Protein AF-A0A960E7J7-F1 (afdb_monomer_lite)

Sequence (177 aa):
IWATANKDAKAGQFASSDLRNFHETVQHYAALVSGLYGLPMRYLGLNHANPPSADGIRADEARLVKRAERKMSVAGDQLGRTMAMWLKFKTGEFPDGNRIKVEWFDAATPTYASKADAVQKLTGGKPILSREGGWDELGWSEARKARERDLLEAEEADPVLERVTRELINAGTASSG

Secondary structure (DSSP, 8-state):
------TT--PPPPPPP-THHHHHHHHHHHHHHHHHH---GGGGT---SSPPPHHHHHHHHHHHHHHHHHHHHHHHHHHHHHHHHHHHHHHSS--SSS---------S---HHHHHHHHHHHHSSS-SS-HHHHHHHTT--HHHHHHHHHHHHHHHT-HHHHHHHHHHHHHHHHT--

Radius of gyration: 32.22 Å; chains: 1; bounding box: 83×45×110 Å

Structure (mmCIF, N/CA/C/O backbone):
data_AF-A0A960E7J7-F1
#
_entry.id   AF-A0A960E7J7-F1
#
loop_
_atom_site.group_PDB
_atom_site.id
_atom_site.type_symbol
_atom_site.label_atom_id
_atom_site.label_alt_id
_atom_site.label_comp_id
_atom_site.label_asym_id
_atom_site.label_entity_id
_atom_site.label_seq_id
_atom_site.pdbx_PDB_ins_code
_atom_site.Cartn_x
_atom_site.Cartn_y
_atom_site.Cartn_z
_atom_site.occupancy
_atom_site.B_iso_or_equiv
_atom_site.auth_seq_id
_atom_site.auth_comp_id
_atom_site.auth_asym_id
_atom_site.auth_atom_id
_atom_site.pdbx_PDB_model_num
ATOM 1 N N . ILE A 1 1 ? 35.469 -20.994 -54.419 1.00 41.72 1 ILE A N 1
ATOM 2 C CA . ILE A 1 1 ? 35.867 -19.743 -53.730 1.00 41.72 1 ILE A CA 1
ATOM 3 C C . ILE A 1 1 ? 36.958 -19.105 -54.577 1.00 41.72 1 ILE A C 1
ATOM 5 O O . ILE A 1 1 ? 38.057 -19.638 -54.625 1.00 41.72 1 ILE A O 1
ATOM 9 N N . TRP A 1 2 ? 36.632 -18.050 -55.323 1.00 47.75 2 TRP A N 1
ATOM 10 C CA . TRP A 1 2 ? 37.591 -17.299 -56.140 1.00 47.75 2 TRP A CA 1
ATOM 11 C C . TRP A 1 2 ? 37.390 -15.809 -55.874 1.00 47.75 2 TRP A C 1
ATOM 13 O O . TRP A 1 2 ? 36.560 -15.145 -56.479 1.00 47.75 2 TRP A O 1
ATOM 23 N N . ALA A 1 3 ? 38.126 -15.332 -54.883 1.00 59.06 3 ALA A N 1
ATOM 24 C CA . ALA A 1 3 ? 38.455 -13.938 -54.629 1.00 59.06 3 ALA A CA 1
ATOM 25 C C . ALA A 1 3 ? 39.696 -14.050 -53.737 1.00 59.06 3 ALA A C 1
ATOM 27 O O . ALA A 1 3 ? 39.583 -14.501 -52.605 1.00 59.06 3 ALA A O 1
ATOM 28 N N . THR A 1 4 ? 40.913 -13.909 -54.255 1.00 52.75 4 THR A N 1
ATOM 29 C CA . THR A 1 4 ? 41.507 -12.620 -54.612 1.00 52.75 4 THR A CA 1
ATOM 30 C C . THR A 1 4 ? 42.610 -12.792 -55.671 1.00 52.75 4 THR A C 1
ATOM 32 O O . THR A 1 4 ? 43.536 -13.576 -55.499 1.00 52.75 4 THR A O 1
ATOM 35 N N . ALA A 1 5 ? 42.551 -12.023 -56.762 1.00 58.31 5 ALA A N 1
ATOM 36 C CA . ALA A 1 5 ? 43.626 -11.918 -57.761 1.00 58.31 5 ALA A CA 1
ATOM 37 C C . ALA A 1 5 ? 44.473 -10.638 -57.578 1.00 58.31 5 ALA A C 1
ATOM 39 O O . ALA A 1 5 ? 45.083 -10.152 -58.526 1.00 58.31 5 ALA A O 1
ATOM 40 N N . ASN A 1 6 ? 44.484 -10.057 -56.371 1.00 61.72 6 ASN A N 1
ATOM 41 C CA . ASN A 1 6 ? 45.228 -8.836 -56.072 1.00 61.72 6 ASN A CA 1
ATOM 42 C C . ASN A 1 6 ? 46.160 -9.053 -54.871 1.00 61.72 6 ASN A C 1
ATOM 44 O O . ASN A 1 6 ? 45.718 -9.448 -53.794 1.00 61.72 6 ASN A O 1
ATOM 48 N N . LYS A 1 7 ? 47.453 -8.804 -55.092 1.00 60.75 7 LYS A N 1
ATOM 49 C CA . LYS A 1 7 ? 48.582 -9.084 -54.187 1.00 60.75 7 LYS A CA 1
ATOM 50 C C . LYS A 1 7 ? 48.689 -8.098 -53.013 1.00 60.75 7 LYS A C 1
ATOM 52 O O . LYS A 1 7 ? 49.344 -8.420 -52.031 1.00 60.75 7 LYS A O 1
ATOM 57 N N . ASP A 1 8 ? 47.964 -6.978 -53.076 1.00 61.47 8 ASP A N 1
ATOM 58 C CA . ASP A 1 8 ? 47.902 -5.952 -52.022 1.00 61.47 8 ASP A CA 1
ATOM 59 C C . ASP A 1 8 ? 46.550 -5.917 -51.276 1.00 61.47 8 ASP A C 1
ATOM 61 O O . ASP A 1 8 ? 46.261 -4.987 -50.519 1.00 61.47 8 ASP A O 1
ATOM 65 N N . ALA A 1 9 ? 45.685 -6.917 -51.481 1.00 61.25 9 ALA A N 1
ATOM 66 C CA . ALA A 1 9 ? 44.371 -6.965 -50.845 1.00 61.25 9 ALA A CA 1
ATOM 67 C C . ALA A 1 9 ? 44.487 -7.294 -49.346 1.00 61.25 9 ALA A C 1
ATOM 69 O O . ALA A 1 9 ? 44.572 -8.457 -48.950 1.00 61.25 9 ALA A O 1
ATOM 70 N N . LYS A 1 10 ? 44.456 -6.266 -48.492 1.00 65.81 10 LYS A N 1
ATOM 71 C CA . LYS A 1 10 ? 44.308 -6.436 -47.041 1.00 65.81 10 LYS A CA 1
ATOM 72 C C . LYS A 1 10 ? 42.835 -6.651 -46.698 1.00 65.81 10 LYS A C 1
ATOM 74 O O . LYS A 1 10 ? 42.016 -5.755 -46.885 1.00 65.81 10 LYS A O 1
ATOM 79 N N . ALA A 1 11 ? 42.502 -7.829 -46.178 1.00 67.44 11 ALA A N 1
ATOM 80 C CA . ALA A 1 11 ? 41.204 -8.061 -45.555 1.00 67.44 11 ALA A CA 1
ATOM 81 C C . ALA A 1 11 ? 41.105 -7.195 -44.285 1.00 67.44 11 ALA A C 1
ATOM 83 O O . ALA A 1 11 ? 41.945 -7.304 -43.392 1.00 67.44 11 ALA A O 1
ATOM 84 N N . GLY A 1 12 ? 40.123 -6.292 -44.232 1.00 72.81 12 GLY A N 1
ATOM 85 C CA . GLY A 1 12 ? 39.856 -5.474 -43.049 1.00 72.81 12 GLY A CA 1
ATOM 86 C C . GLY A 1 12 ? 39.377 -6.324 -41.870 1.00 72.81 12 GLY A C 1
ATOM 87 O O . GLY A 1 12 ? 38.806 -7.398 -42.055 1.00 72.81 12 GLY A O 1
ATOM 88 N N . GLN A 1 13 ? 39.608 -5.847 -40.648 1.00 70.62 13 GLN A N 1
ATOM 89 C CA . GLN A 1 13 ? 39.114 -6.504 -39.441 1.00 70.62 13 GLN A CA 1
ATOM 90 C C . GLN A 1 13 ? 37.588 -6.348 -39.366 1.00 70.62 13 GLN A C 1
ATOM 92 O O . GLN A 1 13 ? 37.075 -5.230 -39.380 1.00 70.62 13 GLN A O 1
ATOM 97 N N . PHE A 1 14 ? 36.856 -7.462 -39.305 1.00 74.12 14 PHE A N 1
ATOM 98 C CA . PHE A 1 14 ? 35.407 -7.430 -39.110 1.00 74.12 14 PHE A CA 1
ATOM 99 C C . PHE A 1 14 ? 35.090 -6.901 -37.708 1.00 74.12 14 PHE A C 1
ATOM 101 O O . PHE A 1 14 ? 35.728 -7.308 -36.734 1.00 74.12 14 PHE A O 1
ATOM 108 N N . ALA A 1 15 ? 34.122 -5.987 -37.604 1.00 72.19 15 ALA A N 1
ATOM 109 C CA . ALA A 1 15 ? 33.663 -5.485 -36.315 1.00 72.19 15 ALA A CA 1
ATOM 110 C C . ALA A 1 15 ? 33.181 -6.664 -35.457 1.00 72.19 15 ALA A C 1
ATOM 112 O O . ALA A 1 15 ? 32.343 -7.454 -35.894 1.00 72.19 15 ALA A O 1
ATOM 113 N N . SER A 1 16 ? 33.750 -6.801 -34.256 1.00 68.81 16 SER A N 1
ATOM 114 C CA . SER A 1 16 ? 33.331 -7.829 -33.303 1.00 68.81 16 SER A CA 1
ATOM 115 C C . SER A 1 16 ? 31.855 -7.638 -32.965 1.00 68.81 16 SER A C 1
ATOM 117 O O . SER A 1 16 ? 31.390 -6.503 -32.845 1.00 68.81 16 SER A O 1
ATOM 119 N N . SER A 1 17 ? 31.122 -8.741 -32.812 1.00 72.31 17 SER A N 1
ATOM 120 C CA . SER A 1 17 ? 29.701 -8.690 -32.475 1.00 72.31 17 SER A CA 1
ATOM 121 C C . SER A 1 17 ? 29.514 -7.975 -31.135 1.00 72.31 17 SER A C 1
ATOM 123 O O . SER A 1 17 ? 30.129 -8.348 -30.133 1.00 72.31 17 SER A O 1
ATOM 125 N N . ASP A 1 18 ? 28.700 -6.924 -31.131 1.00 76.62 18 ASP A N 1
ATOM 126 C CA . ASP A 1 18 ? 28.481 -6.083 -29.964 1.00 76.62 18 ASP A CA 1
ATOM 127 C C . ASP A 1 18 ? 27.269 -6.574 -29.168 1.00 76.62 18 ASP A C 1
ATOM 129 O O . ASP A 1 18 ? 26.119 -6.463 -29.602 1.00 76.62 18 ASP A O 1
ATOM 133 N N . LEU A 1 19 ? 27.526 -7.123 -27.981 1.00 81.69 19 LEU A N 1
ATOM 134 C CA . LEU A 1 19 ? 26.479 -7.620 -27.089 1.00 81.69 19 LEU A CA 1
ATOM 135 C C . LEU A 1 19 ? 25.644 -6.499 -26.445 1.00 81.69 19 LEU A C 1
ATOM 137 O O . LEU A 1 19 ? 24.602 -6.797 -25.855 1.00 81.69 19 LEU A O 1
ATOM 141 N N . ARG A 1 20 ? 26.041 -5.222 -26.578 1.00 85.69 20 ARG A N 1
ATOM 142 C CA . ARG A 1 20 ? 25.285 -4.077 -26.037 1.00 85.69 20 ARG A CA 1
ATOM 143 C C . ARG A 1 20 ? 23.859 -4.013 -26.578 1.00 85.69 20 ARG A C 1
ATOM 145 O O . ARG A 1 20 ? 22.938 -3.782 -25.800 1.00 85.69 20 ARG A O 1
ATOM 152 N N . ASN A 1 21 ? 23.658 -4.352 -27.853 1.00 84.31 21 ASN A N 1
ATOM 153 C CA . ASN A 1 21 ? 22.338 -4.353 -28.492 1.00 84.31 21 ASN A CA 1
ATOM 154 C C . ASN A 1 21 ? 21.326 -5.257 -27.760 1.00 84.31 21 ASN A C 1
ATOM 156 O O . ASN A 1 21 ? 20.148 -4.913 -27.641 1.00 84.31 21 ASN A O 1
ATOM 160 N N . PHE A 1 22 ? 21.770 -6.403 -27.228 1.00 86.00 22 PHE A N 1
ATOM 161 C CA . PHE A 1 22 ? 20.898 -7.300 -26.462 1.00 86.00 22 PHE A CA 1
ATOM 162 C C . PHE A 1 22 ? 20.521 -6.700 -25.109 1.00 86.00 22 PHE A C 1
ATOM 164 O O . PHE A 1 22 ? 19.361 -6.767 -24.706 1.00 86.00 22 PHE A O 1
ATOM 171 N N . HIS A 1 23 ? 21.483 -6.083 -24.422 1.00 86.50 23 HIS A N 1
ATOM 172 C CA . HIS A 1 23 ? 21.233 -5.445 -23.135 1.00 86.50 23 HIS A CA 1
ATOM 173 C C . HIS A 1 23 ? 20.274 -4.253 -23.269 1.00 86.50 23 HIS A C 1
ATOM 175 O O . HIS A 1 23 ? 19.321 -4.148 -22.499 1.00 86.50 23 HIS A O 1
ATOM 181 N N . GLU A 1 24 ? 20.461 -3.412 -24.288 1.00 88.81 24 GLU A N 1
ATOM 182 C CA . GLU A 1 24 ? 19.577 -2.278 -24.588 1.00 88.81 24 GLU A CA 1
ATOM 183 C C . GLU A 1 24 ? 18.157 -2.734 -24.935 1.00 88.81 24 GLU A C 1
ATOM 185 O O . GLU A 1 24 ? 17.179 -2.161 -24.453 1.00 88.81 24 GLU A O 1
ATOM 190 N N . THR A 1 25 ? 18.029 -3.822 -25.698 1.00 89.81 25 THR A N 1
ATOM 191 C CA . THR A 1 25 ? 16.724 -4.408 -26.030 1.00 89.81 25 THR A CA 1
ATOM 192 C C . THR A 1 25 ? 15.995 -4.896 -24.772 1.00 89.81 25 THR A C 1
ATOM 194 O O . THR A 1 25 ? 14.804 -4.632 -24.600 1.00 89.81 25 THR A O 1
ATOM 197 N N . VAL A 1 26 ? 16.698 -5.564 -23.851 1.00 89.75 26 VAL A N 1
ATOM 198 C CA . VAL A 1 26 ? 16.117 -6.007 -22.571 1.00 89.75 26 VAL A CA 1
ATOM 199 C C . VAL A 1 26 ? 15.704 -4.813 -21.709 1.00 89.75 26 VAL A C 1
ATOM 201 O O . VAL A 1 26 ? 14.605 -4.819 -21.150 1.00 89.75 26 VAL A O 1
ATOM 204 N N . GLN A 1 27 ? 16.530 -3.764 -21.641 1.00 89.12 27 GLN A N 1
ATOM 205 C CA . GLN A 1 27 ? 16.175 -2.534 -20.929 1.00 89.12 27 GLN A CA 1
ATOM 206 C C . GLN A 1 27 ? 14.932 -1.862 -21.522 1.00 89.12 27 GLN A C 1
ATOM 208 O O . GLN A 1 27 ? 14.059 -1.412 -20.778 1.00 89.12 27 GLN A O 1
ATOM 213 N N . HIS A 1 28 ? 14.810 -1.842 -22.850 1.00 91.50 28 HIS A N 1
ATOM 214 C CA . HIS A 1 28 ? 13.644 -1.291 -23.527 1.00 91.50 28 HIS A CA 1
ATOM 215 C C . HIS A 1 28 ? 12.361 -2.051 -23.163 1.00 91.50 28 HIS A C 1
ATOM 217 O O . HIS A 1 28 ? 11.362 -1.439 -22.779 1.00 91.50 28 HIS A O 1
ATOM 223 N N . TYR A 1 29 ? 12.390 -3.387 -23.201 1.00 92.12 29 TYR A N 1
ATOM 224 C CA . TYR A 1 29 ? 11.238 -4.192 -22.791 1.00 92.12 29 TYR A CA 1
ATOM 225 C C . TYR A 1 29 ? 10.887 -4.004 -21.316 1.00 92.12 29 TYR A C 1
ATOM 227 O O . TYR A 1 29 ? 9.707 -3.887 -20.982 1.00 92.12 29 TYR A O 1
ATOM 235 N N . ALA A 1 30 ? 11.883 -3.907 -20.436 1.00 90.75 30 ALA A N 1
ATOM 236 C CA . ALA A 1 30 ? 11.641 -3.601 -19.033 1.00 90.75 30 ALA A CA 1
ATOM 237 C C . ALA A 1 30 ? 10.923 -2.248 -18.872 1.00 90.75 30 ALA A C 1
ATOM 239 O O . ALA A 1 30 ? 9.925 -2.165 -18.150 1.00 90.75 30 ALA A O 1
ATOM 240 N N . ALA A 1 31 ? 11.361 -1.209 -19.595 1.00 89.50 31 ALA A N 1
ATOM 241 C CA . ALA A 1 31 ? 10.722 0.108 -19.591 1.00 89.50 31 ALA A CA 1
ATOM 242 C C . ALA A 1 31 ? 9.246 0.048 -20.023 1.00 89.50 31 ALA A C 1
ATOM 244 O O . ALA A 1 31 ? 8.384 0.625 -19.355 1.00 89.50 31 ALA A O 1
ATOM 245 N N . LEU A 1 32 ? 8.934 -0.710 -21.080 1.00 93.00 32 LEU A N 1
ATOM 246 C CA . LEU A 1 32 ? 7.555 -0.924 -21.535 1.00 93.00 32 LEU A CA 1
ATOM 247 C C . LEU A 1 32 ? 6.697 -1.626 -20.472 1.00 93.00 32 LEU A C 1
ATOM 249 O O . LEU A 1 32 ? 5.588 -1.177 -20.172 1.00 93.00 32 LEU A O 1
ATOM 253 N N . VAL A 1 33 ? 7.217 -2.698 -19.868 1.00 90.88 33 VAL A N 1
ATOM 254 C CA . VAL A 1 33 ? 6.528 -3.465 -18.817 1.00 90.88 33 VAL A CA 1
ATOM 255 C C . VAL A 1 33 ? 6.224 -2.576 -17.613 1.00 90.88 33 VAL A C 1
ATOM 257 O O . VAL A 1 33 ? 5.097 -2.550 -17.123 1.00 90.88 33 VAL A O 1
ATOM 260 N N . SER A 1 34 ? 7.192 -1.795 -17.150 1.00 89.25 34 SER A N 1
ATOM 261 C CA . SER A 1 34 ? 6.979 -0.867 -16.038 1.00 89.25 34 SER A CA 1
ATOM 262 C C . SER A 1 34 ? 5.965 0.223 -16.349 1.00 89.25 34 SER A C 1
ATOM 264 O O . SER A 1 34 ? 5.118 0.510 -15.503 1.00 89.25 34 SER A O 1
ATOM 266 N N . GLY A 1 35 ? 5.993 0.788 -17.559 1.00 87.88 35 GLY A N 1
ATOM 267 C CA . GLY A 1 35 ? 4.997 1.761 -17.997 1.00 87.88 35 GLY A CA 1
ATOM 268 C C . GLY A 1 35 ? 3.580 1.180 -17.987 1.00 87.88 35 GLY A C 1
ATOM 269 O O . GLY A 1 35 ? 2.659 1.791 -17.439 1.00 87.88 35 GLY A O 1
ATOM 270 N N . LEU A 1 36 ? 3.414 -0.032 -18.522 1.00 89.44 36 LEU A N 1
ATOM 271 C CA . LEU A 1 36 ? 2.121 -0.709 -18.622 1.00 89.44 36 LEU A CA 1
ATOM 272 C C . LEU A 1 36 ? 1.581 -1.130 -17.243 1.00 89.44 36 LEU A C 1
ATOM 274 O O . LEU A 1 36 ? 0.470 -0.769 -16.833 1.00 89.44 36 LEU A O 1
ATOM 278 N N . TYR A 1 3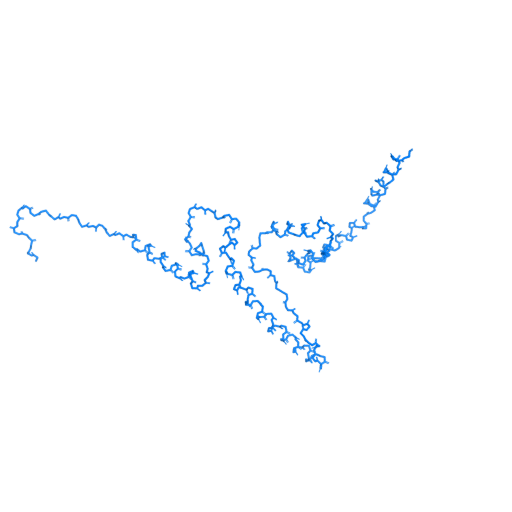7 ? 2.389 -1.863 -16.480 1.00 86.06 37 TYR A N 1
ATOM 279 C CA . TYR A 1 37 ? 1.977 -2.443 -15.202 1.00 86.06 37 TYR A CA 1
ATOM 280 C C . TYR A 1 37 ? 2.137 -1.488 -14.015 1.00 86.06 37 TYR A C 1
ATOM 282 O O . TYR A 1 37 ? 1.592 -1.757 -12.943 1.00 86.06 37 TYR A O 1
ATOM 290 N N . GLY A 1 38 ? 2.779 -0.333 -14.204 1.00 85.31 38 GLY A N 1
ATOM 291 C CA . GLY A 1 38 ? 3.034 0.634 -13.136 1.00 85.31 38 GLY A CA 1
ATOM 292 C C . GLY A 1 38 ? 4.016 0.114 -12.086 1.00 85.31 38 GLY A C 1
ATOM 293 O O . GLY A 1 38 ? 3.944 0.541 -10.937 1.00 85.31 38 GLY A O 1
ATOM 294 N N . LEU A 1 39 ? 4.876 -0.835 -12.464 1.00 87.31 39 LEU A N 1
ATOM 295 C CA . LEU A 1 39 ? 5.866 -1.441 -11.577 1.00 87.31 39 LEU A CA 1
ATOM 296 C C . LEU A 1 39 ? 7.130 -0.574 -11.533 1.00 87.31 39 LEU A C 1
ATOM 298 O O . LEU A 1 39 ? 7.541 -0.080 -12.581 1.00 87.31 39 LEU A O 1
ATOM 302 N N . PRO A 1 40 ? 7.784 -0.405 -10.377 1.00 86.25 40 PRO A N 1
ATOM 303 C CA . PRO A 1 40 ? 9.091 0.244 -10.299 1.00 86.25 40 PRO A CA 1
ATOM 304 C C . PRO A 1 40 ? 10.159 -0.454 -11.165 1.00 86.25 40 PRO A C 1
ATOM 306 O O . PRO A 1 40 ? 10.259 -1.679 -11.155 1.00 86.25 40 PRO A O 1
ATOM 309 N N . MET A 1 41 ? 11.016 0.314 -11.855 1.00 84.75 41 MET A N 1
ATOM 310 C CA . MET A 1 41 ? 12.153 -0.201 -12.655 1.00 84.75 41 MET A CA 1
ATOM 311 C C . MET A 1 41 ? 13.071 -1.140 -11.872 1.00 84.75 41 MET A C 1
ATOM 313 O O . MET A 1 41 ? 13.486 -2.186 -12.369 1.00 84.75 41 MET A O 1
ATOM 317 N N . ARG A 1 42 ? 13.314 -0.797 -10.608 1.00 81.31 42 ARG A N 1
ATOM 318 C CA . ARG A 1 42 ? 14.102 -1.593 -9.663 1.00 81.31 42 ARG A CA 1
ATOM 319 C C . ARG A 1 42 ? 13.581 -3.024 -9.475 1.00 81.31 42 ARG A C 1
ATOM 321 O O . ARG A 1 42 ? 14.377 -3.917 -9.214 1.00 81.31 42 ARG A O 1
ATOM 328 N N . TYR A 1 43 ? 12.274 -3.270 -9.632 1.00 84.62 43 TYR A N 1
ATOM 329 C CA . TYR A 1 43 ? 11.709 -4.624 -9.522 1.00 84.62 43 TYR A CA 1
ATOM 330 C C . TYR A 1 43 ? 12.070 -5.492 -10.734 1.00 84.62 43 TYR A C 1
ATOM 332 O O . TYR A 1 43 ? 12.019 -6.714 -10.651 1.00 84.62 43 TYR A O 1
ATOM 340 N N . LEU A 1 44 ? 12.466 -4.871 -11.848 1.00 85.44 44 LEU A N 1
ATOM 341 C CA . LEU A 1 44 ? 12.904 -5.543 -13.072 1.00 85.44 44 LEU A CA 1
ATOM 342 C C . LEU A 1 44 ? 14.431 -5.736 -13.116 1.00 85.44 44 LEU A C 1
ATOM 344 O O . LEU A 1 44 ? 14.981 -6.050 -14.166 1.00 85.44 44 LEU A O 1
ATOM 348 N N . GLY A 1 45 ? 15.130 -5.527 -11.993 1.00 78.56 45 GLY A N 1
ATOM 349 C CA . GLY A 1 45 ? 16.584 -5.691 -11.893 1.00 78.56 45 GLY A CA 1
ATOM 350 C C . GLY A 1 45 ? 17.398 -4.534 -12.480 1.00 78.56 45 GLY A C 1
ATOM 351 O O . GLY A 1 45 ? 18.626 -4.569 -12.440 1.00 78.56 45 GLY A O 1
ATOM 352 N N . LEU A 1 46 ? 16.736 -3.488 -12.981 1.00 74.88 46 LEU A N 1
ATOM 353 C CA . LEU A 1 46 ? 17.380 -2.266 -13.458 1.00 74.88 46 LEU A CA 1
ATOM 354 C C . LEU A 1 46 ? 17.544 -1.294 -12.289 1.00 74.88 46 LEU A C 1
ATOM 356 O O . LEU A 1 46 ? 16.717 -0.411 -12.065 1.00 74.88 46 LEU A O 1
ATOM 360 N N . ASN A 1 47 ? 18.605 -1.496 -11.509 1.00 66.12 47 ASN A N 1
ATOM 361 C CA . ASN A 1 47 ? 19.023 -0.542 -10.487 1.00 66.12 47 ASN A CA 1
ATOM 362 C C . ASN A 1 47 ? 20.044 0.432 -11.078 1.00 66.12 47 ASN A C 1
ATOM 364 O O . ASN A 1 47 ? 21.115 0.030 -11.531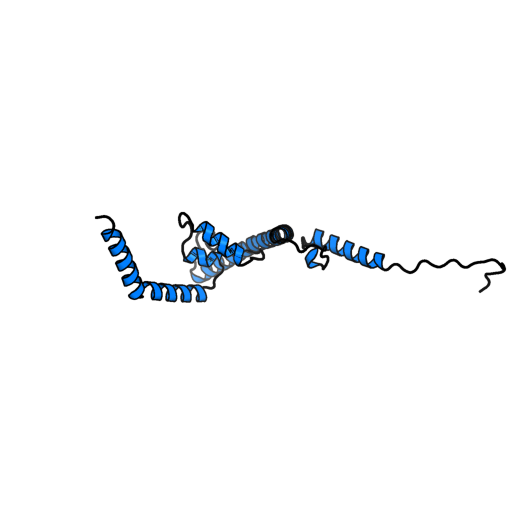 1.00 66.12 47 ASN A O 1
ATOM 368 N N . HIS A 1 48 ? 19.732 1.727 -11.032 1.00 62.34 48 HIS A N 1
ATOM 369 C CA . HIS A 1 48 ? 20.760 2.754 -11.164 1.00 62.34 48 HIS A CA 1
ATOM 370 C C . HIS A 1 48 ? 21.645 2.741 -9.909 1.00 62.34 48 HIS A C 1
ATOM 372 O O . HIS A 1 48 ? 21.188 2.383 -8.827 1.00 62.34 48 HIS A O 1
ATOM 378 N N . ALA A 1 49 ? 22.915 3.123 -10.054 1.00 54.88 49 ALA A N 1
ATOM 379 C CA . ALA A 1 49 ? 23.981 2.909 -9.068 1.00 54.88 49 ALA A CA 1
ATOM 380 C C . ALA A 1 49 ? 23.773 3.545 -7.675 1.00 54.88 49 ALA A C 1
ATOM 382 O O . ALA A 1 49 ? 24.601 3.329 -6.794 1.00 54.88 49 ALA A O 1
ATOM 383 N N . ASN A 1 50 ? 22.704 4.316 -7.454 1.00 62.81 50 ASN A N 1
ATOM 384 C CA . ASN A 1 50 ? 22.440 4.949 -6.169 1.00 62.81 50 ASN A CA 1
ATOM 385 C C . ASN A 1 50 ? 21.310 4.219 -5.424 1.00 62.81 50 ASN A C 1
ATOM 387 O O . ASN A 1 50 ? 20.187 4.181 -5.940 1.00 62.81 50 ASN A O 1
ATOM 391 N N . PRO A 1 51 ? 21.563 3.668 -4.220 1.00 62.28 51 PRO A N 1
ATOM 392 C CA . PRO A 1 51 ? 20.512 3.124 -3.374 1.00 62.28 51 PRO A CA 1
ATOM 393 C C . PRO A 1 51 ? 19.414 4.177 -3.165 1.00 62.28 51 PRO A C 1
ATOM 395 O O . PRO A 1 51 ? 19.709 5.298 -2.742 1.00 62.28 51 PRO A O 1
ATOM 398 N N . PRO A 1 52 ? 18.148 3.864 -3.472 1.00 66.56 52 PRO A N 1
ATOM 399 C CA . PRO A 1 52 ? 17.074 4.829 -3.322 1.00 66.56 52 PRO A CA 1
ATOM 400 C C . PRO A 1 52 ? 16.837 5.117 -1.837 1.00 66.56 52 PRO A C 1
ATOM 402 O O . PRO A 1 52 ? 16.722 4.199 -1.023 1.00 66.56 52 PRO A O 1
ATOM 405 N N . SER A 1 53 ? 16.734 6.401 -1.486 1.00 75.75 53 SER A N 1
ATOM 406 C CA . SER A 1 53 ? 16.303 6.826 -0.151 1.00 75.75 53 SER A CA 1
ATOM 407 C C . SER A 1 53 ? 14.888 6.319 0.143 1.00 75.75 53 SER A C 1
ATOM 409 O O . SER A 1 53 ? 14.128 6.034 -0.784 1.00 75.75 53 SER A O 1
ATOM 411 N N . ALA A 1 54 ? 14.500 6.249 1.421 1.00 72.88 54 ALA A N 1
ATOM 412 C CA . ALA A 1 54 ? 13.160 5.805 1.823 1.00 72.88 54 ALA A CA 1
ATOM 413 C C . ALA A 1 54 ? 12.035 6.570 1.095 1.00 72.88 54 ALA A C 1
ATOM 415 O O . ALA A 1 54 ? 11.069 5.960 0.643 1.00 72.88 54 ALA A O 1
ATOM 416 N N . ASP A 1 55 ? 12.191 7.881 0.896 1.00 72.81 55 ASP A N 1
ATOM 417 C CA . ASP A 1 55 ? 11.229 8.692 0.138 1.00 72.81 55 ASP A CA 1
ATOM 418 C C . ASP A 1 55 ? 11.248 8.387 -1.360 1.00 72.81 55 ASP A C 1
ATOM 420 O O . ASP A 1 55 ? 10.194 8.343 -1.991 1.00 72.81 55 ASP A O 1
ATOM 424 N N . GLY A 1 56 ? 12.420 8.086 -1.925 1.00 76.44 56 GLY A N 1
ATOM 425 C CA . GLY A 1 56 ? 12.535 7.598 -3.298 1.00 76.44 56 GLY A CA 1
ATOM 426 C C . GLY A 1 56 ? 11.880 6.227 -3.494 1.00 76.44 56 GLY A C 1
ATOM 427 O O . GLY A 1 56 ? 11.305 5.963 -4.544 1.00 76.44 56 GLY A O 1
ATOM 428 N N . ILE A 1 57 ? 11.923 5.342 -2.490 1.00 77.50 57 ILE A N 1
ATOM 429 C CA . ILE A 1 57 ? 11.177 4.070 -2.508 1.00 77.50 57 ILE A CA 1
ATOM 430 C C . ILE A 1 57 ? 9.671 4.337 -2.509 1.00 77.50 57 ILE A C 1
ATOM 432 O O . ILE A 1 57 ? 8.962 3.816 -3.367 1.00 77.50 57 ILE A O 1
ATOM 436 N N . ARG A 1 58 ? 9.192 5.202 -1.608 1.00 77.81 58 ARG A N 1
ATOM 437 C CA . ARG A 1 58 ? 7.767 5.554 -1.518 1.00 77.81 58 ARG A CA 1
ATOM 438 C C . ARG A 1 58 ? 7.247 6.197 -2.798 1.00 77.81 58 ARG A C 1
ATOM 440 O O . ARG A 1 58 ? 6.160 5.848 -3.249 1.00 77.81 58 ARG A O 1
ATOM 447 N N . ALA A 1 59 ? 8.007 7.115 -3.392 1.00 80.00 59 ALA A N 1
ATOM 448 C CA . ALA A 1 59 ? 7.622 7.780 -4.633 1.00 80.00 59 ALA A CA 1
ATOM 449 C C . ALA A 1 59 ? 7.483 6.787 -5.799 1.00 80.00 59 ALA A C 1
ATOM 451 O O . ALA A 1 59 ? 6.508 6.855 -6.552 1.00 80.00 59 ALA A O 1
ATOM 452 N N . ASP A 1 60 ? 8.410 5.833 -5.912 1.00 80.75 60 ASP A N 1
ATOM 453 C CA . ASP A 1 60 ? 8.361 4.787 -6.936 1.00 80.75 60 ASP A CA 1
ATOM 454 C C . ASP A 1 60 ? 7.176 3.833 -6.731 1.00 80.75 60 ASP A C 1
ATOM 456 O O . ASP A 1 60 ? 6.480 3.485 -7.690 1.00 80.75 60 ASP A O 1
ATOM 460 N N . GLU A 1 61 ? 6.913 3.432 -5.485 1.00 85.44 61 GLU A N 1
ATOM 461 C CA . GLU A 1 61 ? 5.832 2.503 -5.136 1.00 85.44 61 GLU A CA 1
ATOM 462 C C . GLU A 1 61 ? 4.446 3.170 -5.122 1.00 85.44 61 GLU A C 1
ATOM 464 O O . GLU A 1 61 ? 3.438 2.480 -5.262 1.00 85.44 61 GLU A O 1
ATOM 469 N N . ALA A 1 62 ? 4.354 4.502 -5.057 1.00 86.69 62 ALA A N 1
ATOM 470 C CA . ALA A 1 62 ? 3.088 5.230 -4.921 1.00 86.69 62 ALA A CA 1
ATOM 471 C C . ALA A 1 62 ? 2.043 4.873 -5.993 1.00 86.69 62 ALA A C 1
ATOM 473 O O . ALA A 1 62 ? 0.847 4.795 -5.705 1.00 86.69 62 ALA A O 1
ATOM 474 N N . ARG A 1 63 ? 2.465 4.643 -7.246 1.00 86.88 63 ARG A N 1
ATOM 475 C CA . ARG A 1 63 ? 1.542 4.220 -8.319 1.00 86.88 63 ARG A CA 1
ATOM 476 C C . ARG A 1 63 ? 1.021 2.801 -8.107 1.00 86.88 63 ARG A C 1
ATOM 478 O O . ARG A 1 63 ? -0.152 2.550 -8.386 1.00 86.88 63 ARG A O 1
ATOM 485 N N . LEU A 1 64 ? 1.870 1.896 -7.629 1.00 87.75 64 LEU A N 1
ATOM 486 C CA . LEU A 1 64 ? 1.504 0.517 -7.319 1.00 87.75 64 LEU A CA 1
ATOM 487 C C . LEU A 1 64 ? 0.548 0.471 -6.120 1.00 87.75 64 LEU A C 1
ATOM 489 O O . LEU A 1 64 ? -0.517 -0.138 -6.221 1.00 87.75 64 LEU A O 1
ATOM 493 N N . VAL A 1 65 ? 0.875 1.197 -5.049 1.00 89.38 65 VAL A N 1
ATOM 494 C CA . VAL A 1 65 ? 0.055 1.315 -3.833 1.00 89.38 65 VAL A CA 1
ATOM 495 C C . VAL A 1 65 ? -1.336 1.851 -4.164 1.00 89.38 65 VAL A C 1
ATOM 497 O O . VAL A 1 65 ? -2.326 1.183 -3.887 1.00 89.38 65 VAL A O 1
ATOM 500 N N . LYS A 1 66 ? -1.442 2.965 -4.902 1.00 89.38 66 LYS A N 1
ATOM 501 C CA . LYS A 1 66 ? -2.749 3.515 -5.318 1.00 89.38 66 LYS A CA 1
ATOM 502 C C . LYS A 1 66 ? -3.587 2.541 -6.152 1.00 89.38 66 LYS A C 1
ATOM 504 O O . LYS A 1 66 ? -4.819 2.571 -6.106 1.00 89.38 66 LYS A O 1
ATOM 509 N N . ARG A 1 67 ? -2.951 1.691 -6.969 1.00 89.88 67 ARG A N 1
ATOM 510 C CA . ARG A 1 67 ? -3.659 0.635 -7.716 1.00 89.88 67 ARG A CA 1
ATOM 511 C C . ARG A 1 67 ? -4.150 -0.468 -6.776 1.00 89.88 67 ARG A C 1
ATOM 513 O O . ARG A 1 67 ? -5.253 -0.968 -6.992 1.00 89.88 67 ARG A O 1
ATOM 520 N N . ALA A 1 68 ? -3.363 -0.837 -5.767 1.00 91.06 68 ALA A N 1
ATOM 521 C CA . ALA A 1 68 ? -3.754 -1.805 -4.747 1.00 91.06 68 ALA A CA 1
ATOM 522 C C . ALA A 1 68 ? -4.931 -1.285 -3.906 1.00 91.06 68 ALA A C 1
ATOM 524 O O . ALA A 1 68 ? -5.965 -1.945 -3.863 1.00 91.06 68 ALA A O 1
ATOM 525 N N . GLU A 1 69 ? -4.846 -0.064 -3.375 1.00 91.38 69 GLU A N 1
ATOM 526 C CA . GLU A 1 69 ? -5.914 0.584 -2.595 1.00 91.38 69 GLU A CA 1
ATOM 527 C C . GLU A 1 69 ? -7.238 0.647 -3.365 1.00 91.38 69 GLU A C 1
ATOM 529 O O . GLU A 1 69 ? -8.306 0.345 -2.831 1.00 91.38 69 GLU A O 1
ATOM 534 N N . ARG A 1 70 ? -7.183 0.964 -4.666 1.00 92.00 70 ARG A N 1
ATOM 535 C CA . ARG A 1 70 ? -8.373 0.964 -5.527 1.00 92.00 70 ARG A CA 1
ATOM 536 C C . ARG A 1 70 ? -9.014 -0.421 -5.621 1.00 92.00 70 ARG A C 1
ATOM 538 O O . ARG A 1 70 ? -10.237 -0.527 -5.599 1.00 92.00 70 ARG A O 1
ATOM 545 N N . LYS A 1 71 ? -8.208 -1.481 -5.732 1.00 92.62 71 LYS A N 1
ATOM 546 C CA . LYS A 1 71 ? -8.712 -2.863 -5.748 1.00 92.62 71 LYS A CA 1
ATOM 547 C C . LYS A 1 71 ? -9.280 -3.259 -4.389 1.00 92.62 71 LYS A C 1
ATOM 549 O O . LYS A 1 71 ? -10.335 -3.878 -4.349 1.00 92.62 71 LYS A O 1
ATOM 554 N N . MET A 1 72 ? -8.614 -2.874 -3.305 1.00 93.38 72 MET A N 1
ATOM 555 C CA . MET A 1 72 ? -9.063 -3.131 -1.936 1.00 93.38 72 MET A CA 1
ATOM 556 C C . MET A 1 72 ? -10.406 -2.459 -1.657 1.00 93.38 72 MET A C 1
ATOM 558 O O . MET A 1 72 ? -11.287 -3.098 -1.100 1.00 93.38 72 MET A O 1
ATOM 562 N N . SER A 1 73 ? -10.620 -1.224 -2.117 1.00 90.88 73 SER A N 1
ATOM 563 C CA . SER A 1 73 ? -11.922 -0.555 -2.002 1.00 90.88 73 SER A CA 1
ATOM 564 C C . SER A 1 73 ? -13.033 -1.346 -2.700 1.00 90.88 73 SER A C 1
ATOM 566 O O . SER A 1 73 ? -14.039 -1.664 -2.072 1.00 90.88 73 SER A O 1
ATOM 568 N N . VAL A 1 74 ? -12.833 -1.745 -3.961 1.00 92.94 74 VAL A N 1
ATOM 569 C CA . VAL A 1 74 ? -13.843 -2.509 -4.716 1.00 92.94 74 VAL A CA 1
ATOM 570 C C . VAL A 1 74 ? -14.092 -3.886 -4.094 1.00 92.94 74 VAL A C 1
ATOM 572 O O . VAL A 1 74 ? -15.240 -4.304 -3.945 1.00 92.94 74 VAL A O 1
ATOM 575 N N . ALA A 1 75 ? -13.028 -4.594 -3.713 1.00 94.19 75 ALA A N 1
ATOM 576 C CA . ALA A 1 75 ? -13.135 -5.896 -3.063 1.00 94.19 75 ALA A CA 1
ATOM 577 C C . ALA A 1 75 ? -13.798 -5.783 -1.681 1.00 94.19 75 ALA A C 1
ATOM 579 O O . ALA A 1 75 ? -14.621 -6.619 -1.320 1.00 94.19 75 ALA A O 1
ATOM 580 N N . GLY A 1 76 ? -13.484 -4.729 -0.928 1.00 92.69 76 GLY A N 1
ATOM 581 C CA . GLY A 1 76 ? -14.067 -4.443 0.379 1.00 92.69 76 GLY A CA 1
ATOM 582 C C . GLY A 1 76 ? -15.572 -4.210 0.300 1.00 92.69 76 GLY A C 1
ATOM 583 O O . GLY A 1 76 ? -16.315 -4.795 1.084 1.00 92.69 76 GLY A O 1
ATOM 584 N N . ASP A 1 77 ? -16.037 -3.453 -0.697 1.00 90.75 77 ASP A N 1
ATOM 585 C CA . ASP A 1 77 ? -17.470 -3.251 -0.938 1.00 90.75 77 ASP A CA 1
ATOM 586 C C . ASP A 1 77 ? -18.189 -4.573 -1.254 1.00 90.75 77 ASP A C 1
ATOM 588 O O . ASP A 1 77 ? -19.288 -4.836 -0.761 1.00 90.75 77 ASP A O 1
ATOM 592 N N . GLN A 1 78 ? -17.572 -5.438 -2.066 1.00 92.31 78 GLN A N 1
ATOM 593 C CA . GLN A 1 78 ? -18.134 -6.748 -2.418 1.00 92.31 78 GLN A CA 1
ATOM 594 C C . GLN A 1 78 ? -18.189 -7.701 -1.218 1.00 92.31 78 GLN A C 1
ATOM 596 O O . GLN A 1 78 ? -19.192 -8.394 -1.012 1.00 92.31 78 GLN A O 1
ATOM 601 N N . LEU A 1 79 ? -17.139 -7.713 -0.400 1.00 93.12 79 LEU A N 1
ATOM 602 C CA . LEU A 1 79 ? -17.084 -8.505 0.826 1.00 93.12 79 LEU A CA 1
ATOM 603 C C . LEU A 1 79 ? -18.100 -8.002 1.860 1.00 93.12 79 LEU A C 1
ATOM 605 O O . LEU A 1 79 ? -18.825 -8.813 2.433 1.00 93.12 79 LEU A O 1
ATOM 609 N N . GLY A 1 80 ? -18.240 -6.684 2.032 1.00 91.25 80 GLY A N 1
ATOM 610 C CA . GLY A 1 80 ? -19.253 -6.086 2.908 1.00 91.25 80 GLY A CA 1
ATOM 611 C C . GLY A 1 80 ? -20.677 -6.483 2.508 1.00 91.25 80 GLY A C 1
ATOM 612 O O . GLY A 1 80 ? -21.468 -6.913 3.349 1.00 91.25 80 GLY A O 1
ATOM 613 N N . ARG A 1 81 ? -20.987 -6.461 1.204 1.00 88.81 81 ARG A N 1
ATOM 614 C CA . ARG A 1 81 ? -22.279 -6.942 0.676 1.00 88.81 81 ARG A CA 1
ATOM 615 C C . ARG A 1 81 ? -22.502 -8.431 0.926 1.00 88.81 81 ARG A C 1
ATOM 617 O O . ARG A 1 81 ? -23.604 -8.827 1.301 1.00 88.81 81 ARG A O 1
ATOM 624 N N . THR A 1 82 ? -21.468 -9.249 0.743 1.00 91.62 82 THR A N 1
ATOM 625 C CA . THR A 1 82 ? -21.531 -10.692 1.026 1.00 91.62 82 THR A CA 1
ATOM 626 C C . THR A 1 82 ? -21.854 -10.943 2.498 1.00 91.62 82 THR A C 1
ATOM 628 O O . THR A 1 82 ? -22.738 -11.738 2.815 1.00 91.62 82 THR A O 1
ATOM 631 N N . MET A 1 83 ? -21.215 -10.203 3.404 1.00 90.94 83 MET A N 1
ATOM 632 C CA . MET A 1 83 ? -21.481 -10.295 4.840 1.00 90.94 83 MET A CA 1
ATOM 633 C C . MET A 1 83 ? -22.883 -9.806 5.217 1.00 90.94 83 MET A C 1
ATOM 635 O O . MET A 1 83 ? -23.538 -10.417 6.060 1.00 90.94 83 MET A O 1
ATOM 639 N N . ALA A 1 84 ? -23.393 -8.759 4.565 1.00 89.75 84 ALA A N 1
ATOM 640 C CA . ALA A 1 84 ? -24.769 -8.304 4.773 1.00 89.75 84 ALA A CA 1
ATOM 641 C C . ALA A 1 84 ? -25.789 -9.370 4.344 1.00 89.75 84 ALA A C 1
ATOM 643 O O . ALA A 1 84 ? -26.804 -9.574 5.012 1.00 89.75 84 ALA A O 1
ATOM 644 N N . MET A 1 85 ? -25.499 -10.093 3.259 1.00 89.88 85 MET A N 1
ATOM 645 C CA . MET A 1 85 ? -26.321 -11.211 2.802 1.00 89.88 85 MET A CA 1
ATOM 646 C C . MET A 1 85 ? -26.268 -12.398 3.767 1.00 89.88 85 MET A C 1
ATOM 648 O O . MET A 1 85 ? -27.306 -12.979 4.077 1.00 89.88 85 MET A O 1
ATOM 652 N N . TRP A 1 86 ? -25.085 -12.723 4.292 1.00 90.81 86 TRP A N 1
ATOM 653 C CA . TRP A 1 86 ? -24.943 -13.724 5.349 1.00 90.81 86 TRP A CA 1
ATOM 654 C C . TRP A 1 86 ? -25.758 -13.355 6.595 1.00 90.81 86 TRP A C 1
ATOM 656 O O . TRP A 1 86 ? -26.476 -14.200 7.131 1.00 90.81 86 TRP A O 1
ATOM 666 N N . LEU A 1 87 ? -25.714 -12.085 7.019 1.00 89.88 87 LEU A N 1
ATOM 667 C CA . LEU A 1 87 ? -26.473 -11.620 8.177 1.00 89.88 87 LEU A CA 1
ATOM 668 C C . LEU A 1 87 ? -27.978 -11.787 7.952 1.00 89.88 87 LEU A C 1
ATOM 670 O O . LEU A 1 87 ? -28.650 -12.330 8.821 1.00 89.88 87 LEU A O 1
ATOM 674 N N . LYS A 1 88 ? -28.478 -11.447 6.758 1.00 88.69 88 LYS A N 1
ATOM 675 C CA . LYS A 1 88 ? -29.880 -11.675 6.388 1.00 88.69 88 LYS A CA 1
ATOM 676 C C . LYS A 1 88 ? -30.290 -13.139 6.513 1.00 88.69 88 LYS A C 1
ATOM 678 O O . LYS A 1 88 ? -31.362 -13.419 7.035 1.00 88.69 88 LYS A O 1
ATOM 683 N N . PHE A 1 89 ? -29.469 -14.078 6.043 1.00 91.62 89 PHE A N 1
ATOM 684 C CA . PHE A 1 89 ? -29.789 -15.503 6.184 1.00 91.62 89 PHE A CA 1
ATOM 685 C C . PHE A 1 89 ? -29.823 -15.955 7.647 1.00 91.62 89 PHE A C 1
ATOM 687 O O . PHE A 1 89 ? -30.572 -16.868 7.981 1.00 91.62 89 PHE A O 1
ATOM 694 N N . LYS A 1 90 ? -29.040 -15.312 8.518 1.00 91.75 90 LYS A N 1
ATOM 695 C CA . LYS A 1 90 ? -28.986 -15.624 9.947 1.00 91.75 90 LYS A CA 1
ATOM 696 C C . LYS A 1 90 ? -30.135 -15.001 10.747 1.00 91.75 90 LYS A C 1
ATOM 698 O O . LYS A 1 90 ? -30.653 -15.656 11.645 1.00 91.75 90 LYS A O 1
ATOM 703 N N . THR A 1 91 ? -30.492 -13.746 10.479 1.00 91.12 91 THR A N 1
ATOM 704 C CA . THR A 1 91 ? -31.441 -12.966 11.299 1.00 91.12 91 THR A CA 1
ATOM 705 C C . THR A 1 91 ? -32.813 -12.787 10.652 1.00 91.12 91 THR A C 1
ATOM 707 O O . THR A 1 91 ? -33.750 -12.395 11.334 1.00 91.12 91 THR A O 1
ATOM 710 N N . GLY A 1 92 ? -32.949 -13.065 9.352 1.00 90.38 92 GLY A N 1
ATOM 711 C CA . GLY A 1 92 ? -34.169 -12.831 8.571 1.00 90.38 92 GLY A CA 1
ATOM 712 C C . GLY A 1 92 ? -34.300 -11.407 8.017 1.00 90.38 92 GLY A C 1
ATOM 713 O O . GLY A 1 92 ? -35.112 -11.173 7.123 1.00 90.38 92 GLY A O 1
ATOM 714 N N . GLU A 1 93 ? -33.466 -10.471 8.471 1.00 87.06 93 GLU A N 1
ATOM 715 C CA . GLU A 1 93 ? -33.548 -9.049 8.129 1.00 87.06 93 GLU A CA 1
ATOM 716 C C . GLU A 1 93 ? -32.236 -8.547 7.524 1.00 87.06 93 GLU A C 1
ATOM 718 O O . GLU A 1 93 ? -31.144 -8.967 7.914 1.00 87.06 93 GLU A O 1
ATOM 723 N N . PHE A 1 94 ? -32.326 -7.630 6.559 1.00 82.31 94 PHE A N 1
ATOM 724 C CA . PHE A 1 94 ? -31.130 -6.936 6.090 1.00 82.31 94 PHE A CA 1
ATOM 725 C C . PHE A 1 94 ? -30.640 -5.956 7.167 1.00 82.31 94 PHE A C 1
ATOM 727 O O . PHE A 1 94 ? -31.463 -5.263 7.763 1.00 82.31 94 PHE A O 1
ATOM 734 N N . PRO A 1 95 ? -29.319 -5.842 7.392 1.00 80.44 95 PRO A N 1
ATOM 735 C CA . PRO A 1 95 ? -28.786 -4.755 8.201 1.00 80.44 95 PRO A CA 1
ATOM 736 C C . PRO A 1 95 ? -29.134 -3.401 7.570 1.00 80.44 95 PRO A C 1
ATOM 738 O O . PRO A 1 95 ? -29.059 -3.242 6.351 1.00 80.44 95 PRO A O 1
ATOM 741 N N . ASP A 1 96 ? -29.485 -2.425 8.407 1.00 78.56 96 ASP A N 1
ATOM 742 C CA . ASP A 1 96 ? -29.822 -1.071 7.963 1.00 78.56 96 ASP A CA 1
ATOM 743 C C . ASP A 1 96 ? -28.648 -0.410 7.228 1.00 78.56 96 ASP A C 1
ATOM 745 O O . ASP A 1 96 ? -27.627 -0.068 7.831 1.00 78.56 96 ASP A O 1
ATOM 749 N N . GLY A 1 97 ? -28.805 -0.186 5.922 1.00 69.44 97 GLY A N 1
ATOM 750 C CA . GLY A 1 97 ? -27.816 0.493 5.084 1.00 69.44 97 GLY A CA 1
ATOM 751 C C . GLY A 1 97 ? -26.497 -0.276 4.913 1.00 69.44 97 GLY A C 1
ATOM 752 O O . GLY A 1 97 ? -26.447 -1.503 4.954 1.00 69.44 97 GLY A O 1
ATOM 753 N N . ASN A 1 98 ? -25.398 0.454 4.690 1.00 65.94 98 ASN A N 1
ATOM 754 C CA . ASN A 1 98 ? -24.064 -0.124 4.479 1.00 65.94 98 ASN A CA 1
ATOM 755 C C . ASN A 1 98 ? -23.268 -0.203 5.7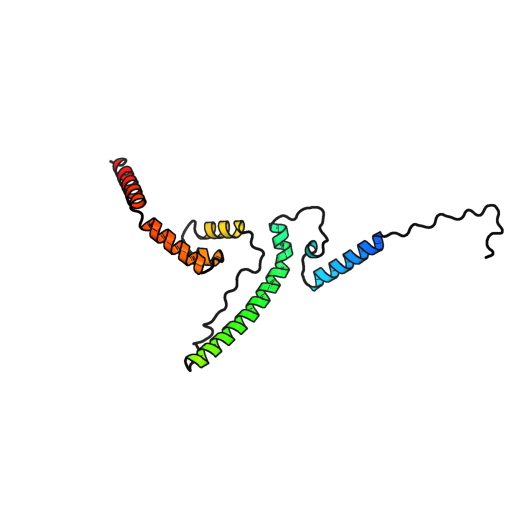94 1.00 65.94 98 ASN A C 1
ATOM 757 O O . ASN A 1 98 ? -22.229 0.436 5.943 1.00 65.94 98 ASN A O 1
ATOM 761 N N . ARG A 1 99 ? -23.793 -0.936 6.782 1.00 74.00 99 ARG A N 1
ATOM 762 C CA . ARG A 1 99 ? -23.174 -1.035 8.119 1.00 74.00 99 ARG A CA 1
ATOM 763 C C . ARG A 1 99 ? -21.943 -1.931 8.186 1.00 74.00 99 ARG A C 1
ATOM 765 O O . ARG A 1 99 ? -21.200 -1.848 9.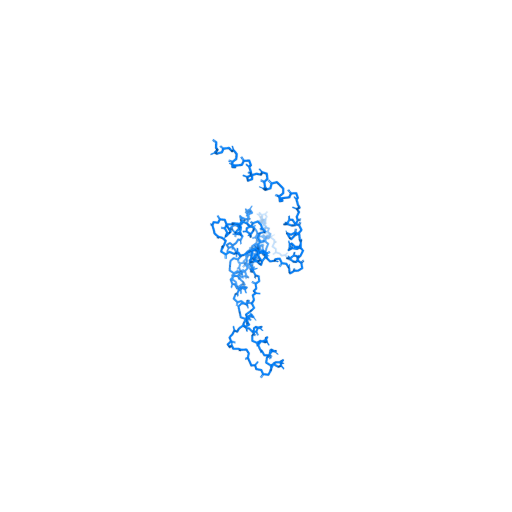156 1.00 74.00 99 ARG A O 1
ATOM 772 N N . ILE A 1 100 ? -21.729 -2.787 7.191 1.00 82.31 100 ILE A N 1
ATOM 773 C CA . ILE A 1 100 ? -20.598 -3.713 7.189 1.00 82.31 100 ILE A CA 1
ATOM 774 C C . ILE A 1 100 ? -19.550 -3.192 6.218 1.00 82.31 100 ILE A C 1
ATOM 776 O O . ILE A 1 100 ? -19.730 -3.252 5.002 1.00 82.31 100 ILE A O 1
ATOM 780 N N . LYS A 1 101 ? -18.450 -2.689 6.775 1.00 84.25 101 LYS A N 1
ATOM 781 C CA . LYS A 1 101 ? -17.300 -2.199 6.024 1.00 84.25 101 LYS A CA 1
ATOM 782 C C . LYS A 1 101 ? -16.109 -3.111 6.275 1.00 84.25 101 LYS A C 1
ATOM 784 O O . LYS A 1 101 ? -15.865 -3.519 7.405 1.00 84.25 101 LYS A O 1
ATOM 789 N N . VAL A 1 102 ? -15.382 -3.426 5.210 1.00 89.00 102 VAL A N 1
ATOM 790 C CA . VAL A 1 102 ? -14.096 -4.113 5.322 1.00 89.00 102 VAL A CA 1
ATOM 791 C C . VAL A 1 102 ? -13.008 -3.075 5.516 1.00 89.00 102 VAL A C 1
ATOM 793 O O . VAL A 1 102 ? -12.863 -2.153 4.710 1.00 89.00 102 VAL A O 1
ATOM 796 N N . GLU A 1 103 ? -12.247 -3.247 6.585 1.00 86.06 103 GLU A N 1
ATOM 797 C CA . GLU A 1 103 ? -11.044 -2.480 6.857 1.00 86.06 103 GLU A CA 1
ATOM 798 C C . GLU A 1 103 ? -9.839 -3.281 6.382 1.00 86.06 103 GLU A C 1
ATOM 800 O O . GLU A 1 103 ? -9.695 -4.468 6.678 1.00 86.06 103 GLU A O 1
ATOM 805 N N . TRP A 1 104 ? -9.003 -2.630 5.583 1.00 85.25 104 TRP A N 1
ATOM 806 C CA . TRP A 1 104 ? -7.796 -3.226 5.043 1.00 85.25 104 TRP A CA 1
ATOM 807 C C . TRP A 1 104 ? -6.579 -2.573 5.679 1.00 85.25 104 TRP A C 1
ATOM 809 O O . TRP A 1 104 ? -6.580 -1.369 5.930 1.00 85.25 104 TRP A O 1
ATOM 819 N N . PHE A 1 105 ? -5.516 -3.350 5.859 1.00 82.00 105 PHE A N 1
ATOM 820 C CA . PHE A 1 105 ? -4.213 -2.790 6.191 1.00 82.00 105 PHE A CA 1
ATOM 821 C C . PHE A 1 105 ? -3.680 -1.923 5.049 1.00 82.00 105 PHE A C 1
ATOM 823 O O . PHE A 1 105 ? -3.997 -2.158 3.882 1.00 82.00 105 PHE A O 1
ATOM 830 N N . ASP A 1 106 ? -2.832 -0.957 5.400 1.00 81.38 106 ASP A N 1
ATOM 831 C CA . ASP A 1 106 ? -2.074 -0.162 4.435 1.00 81.38 106 ASP A CA 1
ATOM 832 C C . ASP A 1 106 ? -1.340 -1.070 3.429 1.00 81.38 106 ASP A C 1
ATOM 834 O O . ASP A 1 106 ? -0.665 -2.031 3.809 1.00 81.38 106 ASP A O 1
ATOM 838 N N . ALA A 1 107 ? -1.506 -0.762 2.142 1.00 82.25 107 ALA A N 1
ATOM 839 C CA . ALA A 1 107 ? -0.908 -1.493 1.032 1.00 82.25 107 ALA A CA 1
ATOM 840 C C . ALA A 1 107 ? 0.544 -1.083 0.753 1.00 82.25 107 ALA A C 1
ATOM 842 O O . ALA A 1 107 ? 1.238 -1.774 0.003 1.00 82.25 107 ALA A O 1
ATOM 843 N N . ALA A 1 108 ? 0.998 0.048 1.297 1.00 78.12 108 ALA A N 1
ATOM 844 C CA . ALA A 1 108 ? 2.386 0.459 1.200 1.00 78.12 108 ALA A CA 1
ATOM 845 C C . ALA A 1 108 ? 3.286 -0.479 2.005 1.00 78.12 108 ALA A C 1
ATOM 847 O O . ALA A 1 108 ? 2.894 -0.984 3.055 1.00 78.12 108 ALA A O 1
ATOM 848 N N . THR A 1 109 ? 4.523 -0.669 1.541 1.00 67.00 109 THR A N 1
ATOM 849 C CA . THR A 1 109 ? 5.565 -1.353 2.310 1.00 67.00 109 THR A CA 1
ATOM 850 C C . THR A 1 109 ? 5.865 -0.518 3.561 1.00 67.00 109 THR A C 1
ATOM 852 O O . THR A 1 109 ? 6.526 0.521 3.449 1.00 67.00 109 THR A O 1
ATOM 855 N N . PRO A 1 110 ? 5.405 -0.897 4.766 1.00 58.94 110 PRO A N 1
ATOM 856 C CA . PRO A 1 110 ? 5.591 -0.044 5.919 1.00 58.94 110 PRO A CA 1
ATOM 857 C C . PRO A 1 110 ? 6.964 -0.321 6.511 1.00 58.94 110 PRO A C 1
ATOM 859 O O . PRO A 1 110 ? 7.265 -1.451 6.897 1.00 58.94 110 PRO A O 1
ATOM 862 N N . THR A 1 111 ? 7.793 0.709 6.663 1.00 62.50 111 THR A N 1
ATOM 863 C CA . THR A 1 111 ? 8.896 0.593 7.613 1.00 62.50 111 THR A CA 1
ATOM 864 C C . THR A 1 111 ? 8.299 0.702 9.014 1.00 62.50 111 THR A C 1
ATOM 866 O O . THR A 1 111 ? 7.579 1.647 9.334 1.00 62.50 111 THR A O 1
ATOM 869 N N . TYR A 1 112 ? 8.567 -0.284 9.868 1.00 56.16 112 TYR A N 1
ATOM 870 C CA . TYR A 1 112 ? 8.054 -0.318 11.245 1.00 56.16 112 TYR A CA 1
ATOM 871 C C . TYR A 1 112 ? 8.342 0.996 12.003 1.00 56.16 112 TYR A C 1
ATOM 873 O O . TYR A 1 112 ? 7.494 1.503 12.733 1.00 56.16 112 TYR A O 1
ATOM 881 N N . ALA A 1 113 ? 9.504 1.603 11.733 1.00 54.94 113 ALA A N 1
ATOM 882 C CA . ALA A 1 113 ? 9.915 2.887 12.292 1.00 54.94 113 ALA A CA 1
ATOM 883 C C . ALA A 1 113 ? 9.010 4.065 11.886 1.00 54.94 113 ALA A C 1
ATOM 885 O O . ALA A 1 113 ? 8.721 4.909 12.728 1.00 54.94 113 ALA A O 1
ATOM 886 N N . SER A 1 114 ? 8.520 4.129 10.638 1.00 60.97 114 SER A N 1
ATOM 887 C CA . SER A 1 114 ? 7.627 5.226 10.238 1.00 60.97 114 SER A CA 1
ATOM 888 C C . SER A 1 114 ? 6.237 5.091 10.851 1.00 60.97 114 SER A C 1
ATOM 890 O O . SER A 1 114 ? 5.615 6.102 11.157 1.00 60.97 114 SER A O 1
ATOM 892 N N . LYS A 1 115 ? 5.759 3.856 11.063 1.00 62.31 115 LYS A N 1
ATOM 893 C CA . LYS A 1 115 ? 4.481 3.609 11.746 1.00 62.31 115 LYS A CA 1
ATOM 894 C C . LYS A 1 115 ? 4.547 3.996 13.225 1.00 62.31 115 LYS A C 1
ATOM 896 O O . LYS A 1 115 ? 3.668 4.703 13.699 1.00 62.31 115 LYS A O 1
ATOM 901 N N . ALA A 1 116 ? 5.604 3.595 13.932 1.00 58.72 116 ALA A N 1
ATOM 902 C CA . ALA A 1 116 ? 5.773 3.924 15.348 1.00 58.72 116 ALA A CA 1
ATOM 903 C C . ALA A 1 116 ? 5.908 5.442 15.595 1.00 58.72 116 ALA A C 1
ATOM 905 O O . ALA A 1 116 ? 5.245 5.978 16.480 1.00 58.72 116 ALA A O 1
ATOM 906 N N . ASP A 1 117 ? 6.698 6.144 14.774 1.00 62.31 117 ASP A N 1
ATOM 907 C CA . ASP A 1 117 ? 6.859 7.605 14.860 1.00 62.31 117 ASP A CA 1
ATOM 908 C C . ASP A 1 117 ? 5.555 8.356 14.524 1.00 62.31 117 ASP A C 1
ATOM 910 O O . ASP A 1 117 ? 5.198 9.323 15.199 1.00 62.31 117 ASP A O 1
ATOM 914 N N . ALA A 1 118 ? 4.787 7.885 13.532 1.00 60.72 118 ALA A N 1
ATOM 915 C CA . ALA A 1 118 ? 3.478 8.454 13.211 1.00 60.72 118 ALA A CA 1
ATOM 916 C C . ALA A 1 118 ? 2.478 8.292 14.367 1.00 60.72 118 ALA A C 1
ATOM 918 O O . ALA A 1 118 ? 1.799 9.254 14.726 1.00 60.72 118 ALA A O 1
ATOM 919 N N . VAL A 1 119 ? 2.428 7.112 14.995 1.00 63.22 119 VAL A N 1
ATOM 920 C CA . VAL A 1 119 ? 1.555 6.850 16.151 1.00 63.22 119 VAL A CA 1
ATOM 921 C C . VAL A 1 119 ? 1.933 7.739 17.339 1.00 63.22 119 VAL A C 1
ATOM 923 O O . VAL A 1 119 ? 1.048 8.350 17.939 1.00 63.22 119 VAL A O 1
ATOM 926 N N . GLN A 1 120 ? 3.228 7.891 17.639 1.00 64.06 120 GLN A N 1
ATOM 927 C CA . GLN A 1 120 ? 3.712 8.762 18.718 1.00 64.06 120 GLN A CA 1
ATOM 928 C C . GLN A 1 120 ? 3.370 10.242 18.467 1.00 64.06 120 GLN A C 1
ATOM 930 O O . GLN A 1 120 ? 2.946 10.954 19.379 1.00 64.06 120 GLN A O 1
ATOM 935 N N . LYS A 1 121 ? 3.488 10.709 17.218 1.00 64.88 121 LYS A N 1
ATOM 936 C CA . LYS A 1 121 ? 3.097 12.075 16.826 1.00 64.88 121 LYS A CA 1
ATOM 937 C C . LYS A 1 121 ? 1.592 12.309 16.927 1.00 64.88 121 LYS A C 1
ATOM 939 O O . LYS A 1 121 ? 1.178 13.390 17.334 1.00 64.88 121 LYS A O 1
ATOM 944 N N . LEU A 1 122 ? 0.778 11.307 16.599 1.00 57.75 122 LEU A N 1
ATOM 945 C CA . LEU A 1 122 ? -0.683 11.378 16.709 1.00 57.75 122 LEU A CA 1
ATOM 946 C C . LEU A 1 122 ? -1.185 11.357 18.166 1.00 57.75 122 LEU A C 1
ATOM 948 O O . LEU A 1 122 ? -2.295 11.814 18.433 1.00 57.75 122 LEU A O 1
ATOM 952 N N . THR A 1 123 ? -0.379 10.872 19.115 1.00 57.12 123 THR A N 1
ATOM 953 C CA . THR A 1 123 ? -0.724 10.824 20.550 1.00 57.12 123 THR A CA 1
ATOM 954 C C . THR A 1 123 ? -0.137 11.979 21.376 1.00 57.12 123 THR A C 1
ATOM 956 O O . THR A 1 123 ? -0.686 12.316 22.424 1.00 57.12 123 THR A O 1
ATOM 959 N N . GLY A 1 124 ? 0.927 12.639 20.907 1.00 45.66 124 GLY A N 1
ATOM 960 C CA . GLY A 1 124 ? 1.750 13.590 21.672 1.00 45.66 124 GLY A CA 1
ATOM 961 C C . GLY A 1 124 ? 1.217 15.015 21.911 1.00 45.66 124 GLY A C 1
ATOM 962 O O . GLY A 1 124 ? 2.024 15.937 21.987 1.00 45.66 124 GLY A O 1
ATOM 963 N N . GLY A 1 125 ? -0.093 15.249 22.047 1.00 53.38 125 GLY A N 1
ATOM 964 C CA . GLY A 1 125 ? -0.586 16.598 22.407 1.00 53.38 125 GLY A CA 1
ATOM 965 C C . GLY A 1 125 ? -2.022 16.668 22.925 1.00 53.38 125 GLY A C 1
ATOM 966 O O . GLY A 1 125 ? -2.309 17.380 23.882 1.00 53.38 125 GLY A O 1
ATOM 967 N N . LYS A 1 126 ? -2.916 15.875 22.340 1.00 53.44 126 LYS A N 1
ATOM 968 C CA . LYS A 1 126 ? -4.203 15.430 22.893 1.00 53.44 126 LYS A CA 1
ATOM 969 C C . LYS A 1 126 ? -4.444 14.061 22.261 1.00 53.44 126 LYS A C 1
ATOM 971 O O . LYS A 1 126 ? -4.321 13.990 21.039 1.00 53.44 126 LYS A O 1
ATOM 976 N N . PRO A 1 127 ? -4.751 12.992 23.015 1.00 56.09 127 PRO A N 1
ATOM 977 C CA . PRO A 1 127 ? -4.944 11.681 22.412 1.00 56.09 127 PRO A CA 1
ATOM 978 C C . PRO A 1 127 ? -6.204 11.732 21.546 1.00 56.09 127 PRO A C 1
ATOM 980 O O . PRO A 1 127 ? -7.320 11.703 22.054 1.00 56.09 127 PRO A O 1
ATOM 983 N N . ILE A 1 128 ? -6.030 11.882 20.233 1.00 63.12 128 ILE A N 1
ATOM 984 C CA . ILE A 1 128 ? -7.124 11.695 19.270 1.00 63.12 128 ILE A CA 1
ATOM 985 C C . ILE A 1 128 ? -7.421 10.194 19.142 1.00 63.12 128 ILE A C 1
ATOM 987 O O . ILE A 1 128 ? -8.544 9.800 18.841 1.00 63.12 128 ILE A O 1
ATOM 991 N N . LEU A 1 129 ? -6.414 9.362 19.418 1.00 66.25 129 LEU A N 1
ATOM 992 C CA . LEU A 1 129 ? -6.468 7.914 19.328 1.00 66.25 129 LEU A CA 1
ATOM 993 C C . LEU A 1 129 ? -6.393 7.287 20.724 1.00 66.25 129 LEU A C 1
ATOM 995 O O . LEU A 1 129 ? -5.579 7.696 21.556 1.00 66.25 129 LEU A O 1
ATOM 999 N N . SER A 1 130 ? -7.241 6.288 20.970 1.00 73.44 130 SER A N 1
ATOM 1000 C CA . SER A 1 130 ? -7.159 5.456 22.170 1.00 73.44 130 SER A CA 1
ATOM 1001 C C . SER A 1 130 ? -5.941 4.528 22.104 1.00 73.44 130 SER A C 1
ATOM 1003 O O . SER A 1 130 ? -5.357 4.312 21.040 1.00 73.44 130 SER A O 1
ATOM 1005 N N . ARG A 1 131 ? -5.580 3.928 23.244 1.00 73.75 131 ARG A N 1
ATOM 1006 C CA . ARG A 1 131 ? -4.529 2.899 23.319 1.00 73.75 131 ARG A CA 1
ATOM 1007 C C . ARG A 1 131 ? -4.777 1.759 22.323 1.00 73.75 131 ARG A C 1
ATOM 1009 O O . ARG A 1 131 ? -3.858 1.357 21.619 1.00 73.75 131 ARG A O 1
ATOM 1016 N N . GLU A 1 132 ? -6.025 1.298 22.225 1.00 76.81 132 GLU A N 1
ATOM 1017 C CA . GLU A 1 132 ? -6.409 0.235 21.289 1.00 76.81 132 GLU A CA 1
ATOM 1018 C C . GLU A 1 132 ? -6.337 0.688 19.832 1.00 76.81 132 GLU A C 1
ATOM 1020 O O . GLU A 1 132 ? -5.751 -0.022 19.018 1.00 76.81 132 GLU A O 1
ATOM 1025 N N . GLY A 1 133 ? -6.797 1.906 19.524 1.00 74.81 133 GLY A N 1
ATOM 1026 C CA . GLY A 1 133 ? -6.659 2.465 18.179 1.00 74.81 133 GLY A CA 1
ATOM 1027 C C . GLY A 1 133 ? -5.192 2.573 17.746 1.00 74.81 133 GLY A C 1
ATOM 1028 O O . GLY A 1 133 ? -4.863 2.334 16.589 1.00 74.81 133 GLY A O 1
ATOM 1029 N N . GLY A 1 134 ? -4.275 2.854 18.679 1.00 76.75 134 GLY A N 1
ATOM 1030 C CA . GLY A 1 134 ? -2.835 2.827 18.404 1.00 76.75 134 GLY A CA 1
ATOM 1031 C C . GLY A 1 134 ? -2.330 1.437 18.006 1.00 76.75 134 GLY A C 1
ATOM 1032 O O . GLY A 1 134 ? -1.514 1.309 17.095 1.00 76.75 134 GLY A O 1
ATOM 1033 N N . TRP A 1 135 ? -2.827 0.382 18.652 1.00 80.12 135 TRP A N 1
ATOM 1034 C CA . TRP A 1 135 ? -2.481 -0.998 18.302 1.00 80.12 135 TRP A CA 1
ATOM 1035 C C . TRP A 1 135 ? -3.099 -1.449 16.976 1.00 80.12 135 TRP A C 1
ATOM 1037 O O . TRP A 1 135 ? -2.474 -2.237 16.258 1.00 80.12 135 TRP A O 1
ATOM 1047 N N . ASP A 1 136 ? -4.289 -0.943 16.645 1.00 79.31 136 ASP A N 1
ATOM 1048 C CA . ASP A 1 136 ? -4.939 -1.151 15.347 1.00 79.31 136 ASP A CA 1
ATOM 1049 C C . ASP A 1 136 ? -4.089 -0.578 14.208 1.00 79.31 136 ASP A C 1
ATOM 1051 O O . ASP A 1 136 ? -3.765 -1.293 13.259 1.00 79.31 136 ASP A O 1
ATOM 1055 N N . GLU A 1 137 ? -3.621 0.665 14.348 1.00 75.69 137 GLU A N 1
ATOM 1056 C CA . GLU A 1 137 ? -2.754 1.330 13.362 1.00 75.69 137 GLU A CA 1
ATOM 1057 C C . GLU A 1 137 ? -1.397 0.622 13.189 1.00 75.69 137 GLU A C 1
ATOM 1059 O O . GLU A 1 137 ? -0.839 0.520 12.088 1.00 75.69 137 GLU A O 1
ATOM 1064 N N . LEU A 1 138 ? -0.865 0.053 14.275 1.00 75.19 138 LEU A N 1
ATOM 1065 C CA . LEU A 1 138 ? 0.341 -0.777 14.232 1.00 75.19 138 LEU A CA 1
ATOM 1066 C C . LEU A 1 138 ? 0.102 -2.160 13.603 1.00 75.19 138 LEU A C 1
ATOM 1068 O O . LEU A 1 138 ? 1.065 -2.886 13.342 1.00 75.19 138 LEU A O 1
ATOM 1072 N N . GLY A 1 139 ? -1.153 -2.529 13.339 1.00 73.25 139 GLY A N 1
ATOM 1073 C CA . GLY A 1 139 ? -1.547 -3.803 12.748 1.00 73.25 139 GLY A CA 1
ATOM 1074 C C . GLY A 1 139 ? -1.308 -5.002 13.660 1.00 73.25 139 GLY A C 1
ATOM 1075 O O . GLY A 1 139 ? -0.972 -6.091 13.192 1.00 73.25 139 GLY A O 1
ATOM 1076 N N . TRP A 1 140 ? -1.417 -4.810 14.974 1.00 80.31 140 TRP A N 1
ATOM 1077 C CA . TRP A 1 140 ? -1.248 -5.902 15.927 1.00 80.31 140 TRP A CA 1
ATOM 1078 C C . TRP A 1 140 ? -2.424 -6.879 15.851 1.00 80.31 140 TRP A C 1
ATOM 1080 O O . TRP A 1 140 ? -3.573 -6.486 15.662 1.00 80.31 140 TRP A O 1
ATOM 1090 N N . SER A 1 141 ? -2.148 -8.174 16.021 1.00 79.56 141 SER A N 1
ATOM 1091 C CA . SER A 1 141 ? -3.203 -9.187 16.098 1.00 79.56 141 SER A CA 1
ATOM 1092 C C . SER A 1 141 ? -3.967 -9.095 17.419 1.00 79.56 141 SER A C 1
ATOM 1094 O O . SER A 1 141 ? -3.395 -8.719 18.442 1.00 79.56 141 SER A O 1
ATOM 1096 N N . GLU A 1 142 ? -5.230 -9.526 17.432 1.00 83.75 142 GLU A N 1
ATOM 1097 C CA . GLU A 1 142 ? -6.049 -9.550 18.656 1.00 83.75 142 GLU A CA 1
ATOM 1098 C C . GLU A 1 142 ? -5.398 -10.336 19.795 1.00 83.75 142 GLU A C 1
ATOM 1100 O O . GLU A 1 142 ? -5.375 -9.886 20.936 1.00 83.75 142 GLU A O 1
ATOM 1105 N N . ALA A 1 143 ? -4.771 -11.473 19.484 1.00 80.69 143 ALA A N 1
ATOM 1106 C CA . ALA A 1 143 ? -4.054 -12.260 20.483 1.00 80.69 143 ALA A CA 1
ATOM 1107 C C . ALA A 1 143 ? -2.859 -11.504 21.089 1.00 80.69 143 ALA A C 1
ATOM 1109 O O . ALA A 1 143 ? -2.516 -11.727 22.246 1.00 80.69 143 ALA A O 1
ATOM 1110 N N . ARG A 1 144 ? -2.200 -10.626 20.320 1.00 82.75 144 ARG A N 1
ATOM 1111 C CA . ARG A 1 144 ? -1.138 -9.761 20.846 1.00 82.75 144 ARG A CA 1
ATOM 1112 C C . ARG A 1 144 ? -1.721 -8.651 21.713 1.00 82.75 144 ARG A C 1
ATOM 1114 O O . ARG A 1 144 ? -1.223 -8.459 22.812 1.00 82.75 144 ARG A O 1
ATOM 1121 N N . LYS A 1 145 ? -2.775 -7.974 21.249 1.00 86.62 145 LYS A N 1
ATOM 1122 C CA . LYS A 1 145 ? -3.465 -6.934 22.029 1.00 86.62 145 LYS A CA 1
ATOM 1123 C C . LYS A 1 145 ? -3.980 -7.472 23.361 1.00 86.62 145 LYS A C 1
ATOM 1125 O O . LYS A 1 145 ? -3.849 -6.796 24.368 1.00 86.62 145 LYS A O 1
ATOM 1130 N N . ALA A 1 146 ? -4.505 -8.700 23.376 1.00 84.38 146 ALA A N 1
ATOM 1131 C CA . ALA A 1 146 ? -4.941 -9.370 24.598 1.00 84.38 146 ALA A CA 1
ATOM 1132 C C . ALA A 1 146 ? -3.799 -9.512 25.607 1.00 84.38 146 ALA A C 1
ATOM 1134 O O . ALA A 1 146 ? -3.929 -9.033 26.723 1.00 84.38 146 ALA A O 1
ATOM 1135 N N . ARG A 1 147 ? -2.645 -10.044 25.181 1.00 83.94 147 ARG A N 1
ATOM 1136 C CA . ARG A 1 147 ? -1.470 -10.148 26.060 1.00 83.94 147 ARG A CA 1
ATOM 1137 C C . ARG A 1 147 ? -1.012 -8.794 26.600 1.00 83.94 147 ARG A C 1
ATOM 1139 O O . ARG A 1 147 ? -0.614 -8.709 27.748 1.00 83.94 147 ARG A O 1
ATOM 1146 N N . GLU A 1 148 ? -1.043 -7.752 25.777 1.00 84.12 148 GLU A N 1
ATOM 1147 C CA . GLU A 1 148 ? -0.630 -6.404 26.191 1.00 84.12 148 GLU A CA 1
ATOM 1148 C C . GLU A 1 148 ? -1.633 -5.767 27.157 1.00 84.12 148 GLU A C 1
ATOM 1150 O O . GLU A 1 148 ? -1.225 -5.054 28.066 1.00 84.12 148 GLU A O 1
ATOM 1155 N N . ARG A 1 149 ? -2.936 -6.055 27.022 1.00 86.62 149 ARG A N 1
ATOM 1156 C CA . ARG A 1 149 ? -3.923 -5.692 28.051 1.00 86.62 149 ARG A CA 1
ATOM 1157 C C . ARG A 1 149 ? -3.610 -6.384 29.369 1.00 86.62 149 ARG A C 1
ATOM 1159 O O . ARG A 1 149 ? -3.516 -5.689 30.370 1.00 86.62 149 ARG A O 1
ATOM 1166 N N . ASP A 1 150 ? -3.369 -7.693 29.343 1.00 83.75 150 ASP A N 1
ATOM 1167 C CA . ASP A 1 150 ? -3.063 -8.465 30.551 1.00 83.75 150 ASP A CA 1
ATOM 1168 C C . ASP A 1 150 ? -1.786 -7.949 31.243 1.00 83.75 150 ASP A C 1
ATOM 1170 O O . ASP A 1 150 ? -1.731 -7.845 32.467 1.00 83.75 150 ASP A O 1
ATOM 1174 N N . LEU A 1 151 ? -0.757 -7.589 30.464 1.00 83.69 151 LEU A N 1
ATOM 1175 C CA . LEU A 1 151 ? 0.486 -7.007 30.982 1.00 83.69 151 LEU A CA 1
ATOM 1176 C C . LEU A 1 151 ? 0.261 -5.625 31.597 1.00 83.69 151 LEU A C 1
ATOM 1178 O O . LEU A 1 151 ? 0.751 -5.366 32.690 1.00 83.69 151 LEU A O 1
ATOM 1182 N N . LEU A 1 152 ? -0.501 -4.757 30.931 1.00 81.94 152 LEU A N 1
ATOM 1183 C CA . LEU A 1 152 ? -0.803 -3.420 31.443 1.00 81.94 152 LEU A CA 1
ATOM 1184 C C . LEU A 1 152 ? -1.686 -3.471 32.692 1.00 81.94 152 LEU A C 1
ATOM 1186 O O . LEU A 1 152 ? -1.464 -2.703 33.620 1.00 81.94 152 LEU A O 1
ATOM 1190 N N . GLU A 1 153 ? -2.648 -4.393 32.747 1.00 80.25 153 GLU A N 1
ATOM 1191 C CA . GLU A 1 153 ? -3.443 -4.651 33.951 1.00 80.25 153 GLU A CA 1
ATOM 1192 C C . GLU A 1 153 ? -2.559 -5.147 35.105 1.00 80.25 153 GLU A C 1
ATOM 1194 O O . GLU A 1 153 ? -2.747 -4.729 36.247 1.00 80.25 153 GLU A O 1
ATOM 1199 N N . ALA A 1 154 ? -1.560 -5.988 34.821 1.00 79.12 154 ALA A N 1
ATOM 1200 C CA . ALA A 1 154 ? -0.590 -6.437 35.818 1.00 79.12 154 ALA A CA 1
ATOM 1201 C C . ALA A 1 154 ? 0.354 -5.314 36.291 1.00 79.12 154 ALA A C 1
ATOM 1203 O O . ALA A 1 154 ? 0.685 -5.271 37.474 1.00 79.12 154 ALA A O 1
ATOM 1204 N N . GLU A 1 155 ? 0.765 -4.401 35.404 1.00 73.62 155 GLU A N 1
ATOM 1205 C CA . GLU A 1 155 ? 1.562 -3.213 35.750 1.00 73.62 155 GLU A CA 1
ATOM 1206 C C . GLU A 1 155 ? 0.758 -2.205 36.586 1.00 73.62 155 GLU A C 1
ATOM 1208 O O . GLU A 1 155 ? 1.263 -1.686 37.580 1.00 73.62 155 GLU A O 1
ATOM 1213 N N . GLU A 1 156 ? -0.505 -1.951 36.229 1.00 72.38 156 GLU A N 1
ATOM 1214 C CA . GLU A 1 156 ? -1.409 -1.087 37.003 1.00 72.38 156 GLU A CA 1
ATOM 1215 C C . GLU A 1 156 ? -1.722 -1.676 38.387 1.00 72.38 156 GLU A C 1
ATOM 1217 O O . GLU A 1 156 ? -1.898 -0.932 39.353 1.00 72.38 156 GLU A O 1
ATOM 1222 N N . ALA A 1 157 ? -1.757 -3.005 38.499 1.00 71.62 157 ALA A N 1
ATOM 1223 C CA . ALA A 1 157 ? -1.965 -3.713 39.756 1.00 71.62 157 ALA A CA 1
ATOM 1224 C C . ALA A 1 157 ? -0.690 -3.868 40.610 1.00 71.62 157 ALA A C 1
ATOM 1226 O O . ALA A 1 157 ? -0.787 -4.411 41.715 1.00 71.62 157 ALA A O 1
ATOM 1227 N N . ASP A 1 158 ? 0.489 -3.423 40.149 1.00 73.00 158 ASP A N 1
ATOM 1228 C CA . ASP A 1 158 ? 1.734 -3.557 40.910 1.00 73.00 158 ASP A CA 1
ATOM 1229 C C . ASP A 1 158 ? 1.791 -2.539 42.077 1.00 73.00 158 ASP A C 1
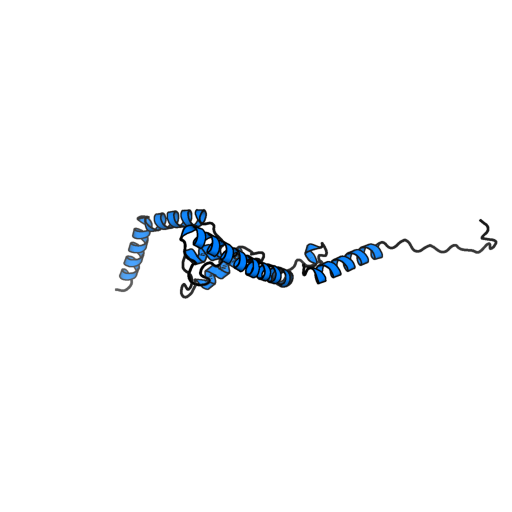ATOM 1231 O O . ASP A 1 158 ? 1.942 -1.327 41.860 1.00 73.00 158 ASP A O 1
ATOM 1235 N N . PRO A 1 159 ? 1.741 -2.995 43.348 1.00 65.94 159 PRO A N 1
ATOM 1236 C CA . PRO A 1 159 ? 1.782 -2.121 44.522 1.00 65.94 159 PRO A CA 1
ATOM 1237 C C . PRO A 1 159 ? 3.097 -1.333 44.663 1.00 65.94 159 PRO A C 1
ATOM 1239 O O . PRO A 1 159 ? 3.169 -0.397 45.466 1.00 65.94 159 PRO A O 1
ATOM 1242 N N . VAL A 1 160 ? 4.152 -1.691 43.922 1.00 68.50 160 VAL A N 1
ATOM 1243 C CA . VAL A 1 160 ? 5.411 -0.933 43.878 1.00 68.50 160 VAL A CA 1
ATOM 1244 C C . VAL A 1 160 ? 5.236 0.373 43.098 1.00 68.50 160 VAL A C 1
ATOM 1246 O O . VAL A 1 160 ? 5.689 1.420 43.565 1.00 68.50 160 VAL A O 1
ATOM 1249 N N . LEU A 1 161 ? 4.530 0.345 41.963 1.00 61.22 161 LEU A N 1
ATOM 1250 C CA . LEU A 1 161 ? 4.249 1.530 41.146 1.00 61.22 161 LEU A CA 1
ATOM 1251 C C . LEU A 1 161 ? 3.366 2.529 41.895 1.00 61.22 161 LEU A C 1
ATOM 1253 O O . LEU A 1 161 ? 3.657 3.728 41.877 1.00 61.22 161 LEU A O 1
ATOM 1257 N N . GLU A 1 162 ? 2.357 2.041 42.622 1.00 63.34 162 GLU A N 1
ATOM 1258 C CA . GLU A 1 162 ? 1.483 2.864 43.467 1.00 63.34 162 GLU A CA 1
ATOM 1259 C C . GLU A 1 162 ? 2.256 3.531 44.621 1.00 63.34 162 GLU A C 1
ATOM 1261 O O . GLU A 1 162 ? 2.019 4.691 44.967 1.00 63.34 162 GLU A O 1
ATOM 1266 N N . ARG A 1 163 ? 3.227 2.822 45.213 1.00 68.00 163 ARG A N 1
ATOM 1267 C CA . ARG A 1 163 ? 4.064 3.360 46.295 1.00 68.00 163 ARG A CA 1
ATOM 1268 C C . ARG A 1 163 ? 5.022 4.439 45.786 1.00 68.00 163 ARG A C 1
ATOM 1270 O O . ARG A 1 163 ? 5.115 5.493 46.406 1.00 68.00 163 ARG A O 1
ATOM 1277 N N . VAL A 1 164 ? 5.662 4.217 44.637 1.00 73.44 164 VAL A N 1
ATOM 1278 C CA . VAL A 1 164 ? 6.581 5.186 44.011 1.00 73.44 164 VAL A CA 1
ATOM 1279 C C . VAL A 1 164 ? 5.842 6.439 43.538 1.00 73.44 164 VAL A C 1
ATOM 1281 O O . VAL A 1 164 ? 6.300 7.553 43.784 1.00 73.44 164 VAL A O 1
ATOM 1284 N N . THR A 1 165 ? 4.672 6.296 42.908 1.00 73.06 165 THR A N 1
ATOM 1285 C CA . THR A 1 165 ? 3.855 7.460 42.516 1.00 73.06 165 THR A CA 1
ATOM 1286 C C . THR A 1 165 ? 3.368 8.248 43.728 1.00 73.06 165 THR A C 1
ATOM 1288 O O . THR A 1 165 ? 3.439 9.477 43.721 1.00 73.06 165 THR A O 1
ATOM 1291 N N . ARG A 1 166 ? 2.944 7.571 44.802 1.00 72.19 166 ARG A N 1
ATOM 1292 C CA . ARG A 1 166 ? 2.548 8.222 46.059 1.00 72.19 166 ARG A CA 1
ATOM 1293 C C . ARG A 1 166 ? 3.714 8.955 46.728 1.00 72.19 166 ARG A C 1
ATOM 1295 O O . ARG A 1 166 ? 3.531 10.074 47.201 1.00 72.19 166 ARG A O 1
ATOM 1302 N N . GLU A 1 167 ? 4.908 8.365 46.748 1.00 73.25 167 GLU A N 1
ATOM 1303 C CA . GLU A 1 167 ? 6.118 9.005 47.280 1.00 73.25 167 GLU A CA 1
ATOM 1304 C C . GLU A 1 167 ? 6.530 10.240 46.469 1.00 73.25 167 GLU A C 1
ATOM 1306 O O . GLU A 1 167 ? 6.845 11.272 47.059 1.00 73.25 167 GLU A O 1
ATOM 1311 N N . LEU A 1 168 ? 6.451 10.187 45.135 1.00 72.31 168 LEU A N 1
ATOM 1312 C CA . LEU A 1 168 ? 6.736 11.333 44.263 1.00 72.31 168 LEU A CA 1
ATOM 1313 C C . LEU A 1 168 ? 5.736 12.483 44.454 1.00 72.31 168 LEU A C 1
ATOM 1315 O O . LEU A 1 168 ? 6.142 13.645 44.514 1.00 72.31 168 LEU A O 1
ATOM 1319 N N . ILE A 1 169 ? 4.443 12.173 44.593 1.00 75.81 169 ILE A N 1
ATOM 1320 C CA . ILE A 1 169 ? 3.397 13.171 44.867 1.00 75.81 169 ILE A CA 1
ATOM 1321 C C . ILE A 1 169 ? 3.629 13.826 46.236 1.00 75.81 169 ILE A C 1
ATOM 1323 O O . ILE A 1 169 ? 3.615 15.053 46.342 1.00 75.81 169 ILE A O 1
ATOM 1327 N N . ASN A 1 170 ? 3.924 13.030 47.266 1.00 73.38 170 ASN A N 1
ATOM 1328 C CA . ASN A 1 170 ? 4.195 13.540 48.610 1.00 73.38 170 ASN A CA 1
ATOM 1329 C C . ASN A 1 170 ? 5.476 14.394 48.659 1.00 73.38 170 ASN A C 1
ATOM 1331 O O . ASN A 1 170 ? 5.482 15.456 49.287 1.00 73.38 170 ASN A O 1
ATOM 1335 N N . ALA A 1 171 ? 6.538 13.987 47.958 1.00 69.25 171 ALA A N 1
ATOM 1336 C CA . ALA A 1 171 ? 7.782 14.750 47.860 1.00 69.25 171 ALA A CA 1
ATOM 1337 C C . ALA A 1 171 ? 7.589 16.105 47.154 1.00 69.25 171 ALA A C 1
ATOM 1339 O O . ALA A 1 171 ? 8.146 17.107 47.600 1.00 69.25 171 ALA A O 1
ATOM 1340 N N . GLY A 1 172 ? 6.754 16.164 46.109 1.00 66.25 172 GLY A N 1
ATOM 1341 C CA . GLY A 1 172 ? 6.419 17.413 45.417 1.00 66.25 172 GLY A CA 1
ATOM 1342 C C . GLY A 1 172 ? 5.606 18.391 46.273 1.00 66.25 172 GLY A C 1
ATOM 1343 O O . GLY A 1 172 ? 5.817 19.598 46.189 1.00 66.25 172 GLY A O 1
ATOM 1344 N N . THR A 1 173 ? 4.725 17.888 47.145 1.00 59.34 173 THR A N 1
ATOM 1345 C CA . THR A 1 173 ? 3.956 18.734 48.078 1.00 59.34 173 THR A CA 1
ATOM 1346 C C . THR A 1 173 ? 4.781 19.256 49.257 1.00 59.34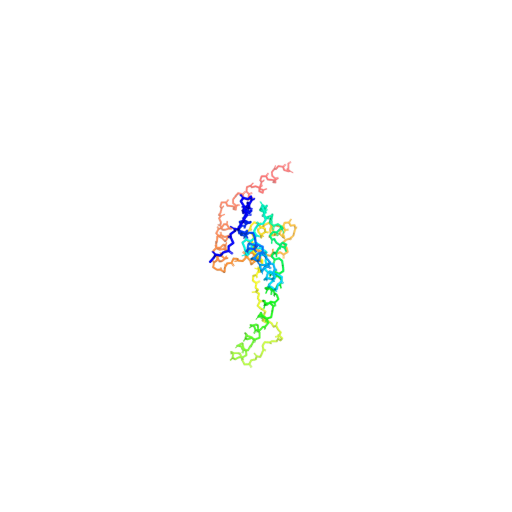 173 THR A C 1
ATOM 1348 O O . THR A 1 173 ? 4.492 20.334 49.773 1.00 59.34 173 THR A O 1
ATOM 1351 N N . ALA A 1 174 ? 5.832 18.534 49.662 1.00 55.62 174 ALA A N 1
ATOM 1352 C CA . ALA A 1 174 ? 6.718 18.927 50.758 1.00 55.62 174 ALA A CA 1
ATOM 1353 C C . ALA A 1 174 ? 7.741 20.011 50.363 1.00 55.62 174 ALA A C 1
ATOM 1355 O O . ALA A 1 174 ? 8.250 20.705 51.234 1.00 55.62 174 ALA A O 1
ATOM 1356 N N . SER A 1 175 ? 8.037 20.184 49.068 1.00 53.47 175 SER A N 1
ATOM 1357 C CA . SER A 1 175 ? 8.957 21.225 48.576 1.00 53.47 175 SER A CA 1
ATOM 1358 C C . SER A 1 175 ? 8.298 22.585 48.302 1.00 53.47 175 SER A C 1
ATOM 1360 O O . SER A 1 175 ? 8.975 23.511 47.863 1.00 53.47 175 SER A O 1
ATOM 1362 N N . SER A 1 176 ? 6.981 22.703 48.502 1.00 51.28 176 SER A N 1
ATOM 1363 C CA . SER A 1 176 ? 6.179 23.900 48.187 1.00 51.28 176 SER A CA 1
ATOM 1364 C C . SER A 1 176 ? 5.568 24.607 49.409 1.00 51.28 176 SER A C 1
ATOM 1366 O O . SER A 1 176 ? 4.724 25.485 49.231 1.00 51.28 176 SER A O 1
ATOM 1368 N N . GLY A 1 177 ? 5.973 24.237 50.628 1.00 41.69 177 GLY A N 1
ATOM 1369 C CA . GLY A 1 177 ? 5.629 24.920 51.885 1.00 41.69 177 GLY A CA 1
ATOM 1370 C C . GLY A 1 177 ? 6.882 25.382 52.612 1.00 41.69 177 GLY A C 1
ATOM 1371 O O . GLY A 1 177 ? 6.809 26.450 53.255 1.00 41.69 177 GLY A O 1
#

pLDDT: mean 76.44, std 12.57, range [41.69, 94.19]

Foldseek 3Di:
DDDDPDPPDDDDDDDDDDCVVVVVVLLVVLVVCCVVQVAASVVSVDDDPDDQDPVSLCVSCVSVQVVVVVVCQVVQQVVLVVVQVVVCVVPVDGDDDSPRGDDDARPDPDDLVVQVVVLCVCCPPPNPDDPVSSCVSSVHDPVVVVVVVVVVVVVVVDVVVVVVVVVVVVVVVVVPD